Protein AF-I4Y8X0-F1 (afdb_monomer_lite)

Structure (mmCIF, N/CA/C/O backbone):
data_AF-I4Y8X0-F1
#
_entry.id   AF-I4Y8X0-F1
#
loop_
_atom_site.group_PDB
_atom_site.id
_atom_site.type_symbol
_atom_site.label_atom_id
_atom_site.label_alt_id
_atom_site.label_comp_id
_atom_site.label_asym_id
_atom_site.label_entity_id
_atom_site.label_seq_id
_atom_site.pdbx_PDB_ins_code
_atom_site.Cartn_x
_atom_site.Cartn_y
_atom_site.Cartn_z
_atom_site.occupancy
_atom_site.B_iso_or_equiv
_atom_site.auth_seq_id
_atom_site.auth_comp_id
_atom_site.auth_asym_id
_atom_site.auth_atom_id
_atom_site.pdbx_PDB_model_num
ATOM 1 N N . MET A 1 1 ? 4.754 -2.407 -12.490 1.00 47.91 1 MET A N 1
ATOM 2 C CA . MET A 1 1 ? 3.869 -2.967 -11.456 1.00 47.91 1 MET A CA 1
ATOM 3 C C . MET A 1 1 ? 4.257 -2.525 -10.053 1.00 47.91 1 MET A C 1
ATOM 5 O O . MET A 1 1 ? 3.375 -2.207 -9.277 1.00 47.91 1 MET A O 1
ATOM 9 N N . THR A 1 2 ? 5.545 -2.439 -9.713 1.00 53.31 2 THR A N 1
ATOM 10 C CA . THR A 1 2 ? 5.977 -2.219 -8.319 1.00 53.31 2 THR A CA 1
ATOM 11 C C . THR A 1 2 ? 5.788 -0.785 -7.798 1.00 53.31 2 THR A C 1
ATOM 13 O O . THR A 1 2 ? 5.354 -0.601 -6.670 1.00 53.31 2 THR A O 1
ATOM 16 N N . TYR A 1 3 ? 6.014 0.244 -8.622 1.00 54.22 3 TYR A N 1
ATOM 17 C CA . TYR A 1 3 ? 5.961 1.646 -8.162 1.00 54.22 3 TYR A CA 1
ATOM 18 C C . TYR A 1 3 ? 4.560 2.176 -7.876 1.00 54.22 3 TYR A C 1
ATOM 20 O O . TYR A 1 3 ? 4.366 2.968 -6.959 1.00 54.22 3 TYR A O 1
ATOM 28 N N . THR A 1 4 ? 3.583 1.808 -8.703 1.00 60.03 4 THR A N 1
ATOM 29 C CA . THR A 1 4 ? 2.195 2.234 -8.511 1.00 60.03 4 THR A CA 1
ATOM 30 C C . THR A 1 4 ? 1.630 1.606 -7.248 1.00 60.03 4 THR A C 1
ATOM 32 O O . THR A 1 4 ? 1.003 2.315 -6.469 1.00 60.03 4 THR A O 1
ATOM 35 N N . ASN A 1 5 ? 1.940 0.332 -7.002 1.00 63.97 5 ASN A N 1
ATOM 36 C CA . ASN A 1 5 ? 1.553 -0.367 -5.781 1.00 63.97 5 ASN A CA 1
ATOM 37 C C . ASN A 1 5 ? 2.199 0.257 -4.540 1.00 63.97 5 ASN A C 1
ATOM 39 O O . ASN A 1 5 ? 1.478 0.613 -3.626 1.00 63.97 5 ASN A O 1
ATOM 43 N N . GLU A 1 6 ? 3.505 0.535 -4.539 1.00 65.62 6 GLU A N 1
ATOM 44 C CA . GLU A 1 6 ? 4.179 1.137 -3.375 1.00 65.62 6 GLU A CA 1
ATOM 45 C C . GLU A 1 6 ? 3.634 2.538 -3.023 1.00 65.62 6 GLU A C 1
ATOM 47 O O . GLU A 1 6 ? 3.482 2.904 -1.854 1.00 65.62 6 GLU A O 1
ATOM 52 N N . ILE A 1 7 ? 3.291 3.332 -4.043 1.00 67.50 7 ILE A N 1
ATOM 53 C CA . ILE A 1 7 ? 2.644 4.633 -3.849 1.00 67.50 7 ILE A CA 1
ATOM 54 C C . ILE A 1 7 ? 1.243 4.440 -3.262 1.00 67.50 7 ILE A C 1
ATOM 56 O O . ILE A 1 7 ? 0.908 5.107 -2.283 1.00 67.50 7 ILE A O 1
ATOM 60 N N . ILE A 1 8 ? 0.443 3.542 -3.838 1.00 69.44 8 ILE A N 1
ATOM 61 C CA . ILE A 1 8 ? -0.916 3.239 -3.377 1.00 69.44 8 ILE A CA 1
ATOM 62 C C . ILE A 1 8 ? -0.890 2.710 -1.938 1.00 69.44 8 ILE A C 1
ATOM 64 O O . ILE A 1 8 ? -1.591 3.264 -1.102 1.00 69.44 8 ILE A O 1
ATOM 68 N N . ASP A 1 9 ? 0.005 1.781 -1.606 1.00 68.69 9 ASP A N 1
ATOM 69 C CA . ASP A 1 9 ? 0.177 1.217 -0.262 1.00 68.69 9 ASP A CA 1
ATOM 70 C C . ASP A 1 9 ? 0.517 2.303 0.769 1.00 68.69 9 ASP A C 1
ATOM 72 O O . ASP A 1 9 ? 0.026 2.307 1.903 1.00 68.69 9 ASP A O 1
ATOM 76 N N . ARG A 1 10 ? 1.336 3.290 0.386 1.00 71.69 10 ARG A N 1
ATOM 77 C CA . ARG A 1 10 ? 1.627 4.447 1.242 1.00 71.69 10 ARG A CA 1
ATOM 78 C C . ARG A 1 10 ? 0.391 5.325 1.454 1.00 71.69 10 ARG A C 1
ATOM 80 O O . ARG A 1 10 ? 0.178 5.794 2.572 1.00 71.69 10 ARG A O 1
ATOM 87 N N . TYR A 1 11 ? -0.415 5.554 0.418 1.00 68.69 11 TYR A N 1
ATOM 88 C CA . TYR A 1 11 ? -1.680 6.285 0.546 1.00 68.69 11 TYR A CA 1
ATOM 89 C C . TYR A 1 11 ? -2.725 5.502 1.348 1.00 68.69 11 TYR A C 1
ATOM 91 O O . TYR A 1 11 ? -3.441 6.115 2.133 1.00 68.69 11 TYR A O 1
ATOM 99 N N . ASP A 1 12 ? -2.767 4.180 1.225 1.00 70.50 12 ASP A N 1
ATOM 100 C CA . ASP A 1 12 ? -3.686 3.299 1.945 1.00 70.50 12 ASP A CA 1
ATOM 101 C C . ASP A 1 12 ? -3.378 3.281 3.447 1.00 70.50 12 ASP A C 1
ATOM 103 O O . ASP A 1 12 ? -4.278 3.452 4.276 1.00 70.50 12 ASP A O 1
ATOM 107 N N . ASN A 1 13 ? -2.095 3.197 3.811 1.00 73.81 13 ASN A N 1
ATOM 108 C CA . ASN A 1 13 ? -1.658 3.313 5.201 1.00 73.81 13 ASN A CA 1
ATOM 109 C C . ASN A 1 13 ? -2.013 4.685 5.794 1.00 73.81 13 ASN A C 1
ATOM 111 O O . ASN A 1 13 ? -2.533 4.758 6.908 1.00 73.81 13 ASN A O 1
ATOM 115 N N . ILE A 1 14 ? -1.798 5.772 5.044 1.00 78.56 14 ILE A N 1
ATOM 116 C CA . ILE A 1 14 ? -2.143 7.132 5.489 1.00 78.56 14 ILE A CA 1
ATOM 117 C C . ILE A 1 14 ? -3.661 7.325 5.582 1.00 78.56 14 ILE A C 1
ATOM 119 O O . ILE A 1 14 ? -4.115 8.008 6.495 1.00 78.56 14 ILE A O 1
ATOM 123 N N . ALA A 1 15 ? -4.444 6.733 4.678 1.00 73.69 15 ALA A N 1
ATOM 124 C CA . ALA A 1 15 ? -5.901 6.852 4.642 1.00 73.69 15 ALA A CA 1
ATOM 125 C C . ALA A 1 15 ? -6.592 6.066 5.762 1.00 73.69 15 ALA A C 1
ATOM 127 O O . ALA A 1 15 ? -7.641 6.497 6.239 1.00 73.69 15 ALA A O 1
ATOM 128 N N . SER A 1 16 ? -5.986 4.968 6.226 1.00 74.31 16 SER A N 1
ATOM 129 C CA . SER A 1 16 ? -6.513 4.173 7.339 1.00 74.31 16 SER A CA 1
ATOM 130 C C . SER A 1 16 ? -6.584 4.950 8.657 1.00 74.31 16 SER A C 1
ATOM 132 O O . SER A 1 16 ? -7.508 4.741 9.439 1.00 74.31 16 SER A O 1
ATOM 134 N N . ILE A 1 17 ? -5.665 5.890 8.898 1.00 78.88 17 ILE A N 1
ATOM 135 C CA . ILE A 1 17 ? -5.621 6.692 10.129 1.00 78.88 17 ILE A CA 1
ATOM 136 C C . ILE A 1 17 ? -6.875 7.578 10.270 1.00 78.88 17 ILE A C 1
ATOM 138 O O . ILE A 1 17 ? -7.596 7.420 11.259 1.00 78.88 17 ILE A O 1
ATOM 142 N N . PRO A 1 18 ? -7.204 8.480 9.321 1.00 81.12 18 PRO A N 1
ATOM 143 C CA . PRO A 1 18 ? -8.394 9.310 9.421 1.00 81.12 18 PRO A CA 1
ATOM 144 C C . PRO A 1 18 ? -9.684 8.490 9.365 1.00 81.12 18 PRO A C 1
ATOM 146 O O . PRO A 1 18 ? -10.581 8.787 10.142 1.00 81.12 18 PRO A O 1
ATOM 149 N N . THR A 1 19 ? -9.802 7.437 8.543 1.00 79.69 19 THR A N 1
ATOM 150 C CA . THR A 1 19 ? -11.041 6.632 8.512 1.00 79.69 19 THR A CA 1
ATOM 151 C C . THR A 1 19 ? -11.274 5.856 9.806 1.00 79.69 19 THR A C 1
ATOM 153 O O . THR A 1 19 ? -12.415 5.767 10.256 1.00 79.69 19 THR A O 1
ATOM 156 N N . THR A 1 20 ? -10.216 5.356 10.452 1.00 81.94 20 THR A N 1
ATOM 157 C CA . THR A 1 20 ? -10.307 4.724 11.780 1.00 81.94 20 THR A CA 1
ATOM 158 C C . THR A 1 20 ? -10.746 5.734 12.833 1.00 81.94 20 THR A C 1
ATOM 160 O O . THR A 1 20 ? -11.668 5.458 13.599 1.00 81.94 20 THR A O 1
ATOM 163 N N . LEU A 1 21 ? -10.129 6.922 12.854 1.00 84.62 21 LEU A N 1
ATOM 164 C CA . LEU A 1 21 ? -10.488 7.983 13.798 1.00 84.62 21 LEU A CA 1
ATOM 165 C C . LEU A 1 21 ? -11.930 8.446 13.578 1.00 84.62 21 LEU A C 1
ATOM 167 O O . LEU A 1 21 ? -12.694 8.534 14.533 1.00 84.62 21 LEU A O 1
ATOM 171 N N . THR A 1 22 ? -12.337 8.683 12.333 1.00 85.25 22 THR A N 1
ATOM 172 C CA . THR A 1 22 ? -13.712 9.070 12.002 1.00 85.25 22 THR A CA 1
ATOM 173 C C . THR A 1 22 ? -14.712 7.974 12.369 1.00 85.25 22 THR A C 1
ATOM 175 O O . THR A 1 22 ? -15.754 8.290 12.935 1.00 85.25 22 THR A O 1
ATOM 178 N N . GLY A 1 23 ? -14.403 6.698 12.11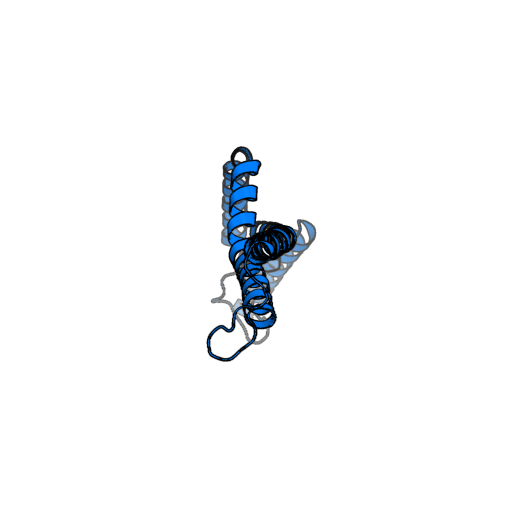6 1.00 81.94 23 GLY A N 1
ATOM 179 C CA . GLY A 1 23 ? -15.255 5.573 12.513 1.00 81.94 23 GLY A CA 1
ATOM 180 C C . GLY A 1 23 ? -15.395 5.446 14.032 1.00 81.94 23 GLY A C 1
ATOM 181 O O . GLY A 1 23 ? -16.503 5.282 14.540 1.00 81.94 23 GLY A O 1
ATOM 182 N N . PHE A 1 24 ? -14.290 5.594 14.764 1.00 84.88 24 PHE A N 1
ATOM 183 C CA . PHE A 1 24 ? -14.270 5.529 16.224 1.00 84.88 24 PHE A CA 1
ATOM 184 C C . PHE A 1 24 ? -15.000 6.711 16.871 1.00 84.88 24 PHE A C 1
ATOM 186 O O . PHE A 1 24 ? -15.906 6.506 17.676 1.00 84.88 24 PHE A O 1
ATOM 193 N N . PHE A 1 25 ? -14.655 7.949 16.499 1.00 87.69 25 PHE A N 1
ATOM 194 C CA . PHE A 1 25 ? -15.299 9.148 17.042 1.00 87.69 25 PHE A CA 1
ATOM 195 C C . PHE A 1 25 ? -16.758 9.268 16.597 1.00 87.69 25 PHE A C 1
ATOM 197 O O . PHE A 1 25 ? -17.600 9.673 17.394 1.00 87.69 25 PHE A O 1
ATOM 204 N N . GLY A 1 26 ? -17.077 8.867 15.364 1.00 87.75 26 GLY A N 1
ATOM 205 C CA . GLY A 1 26 ? -18.451 8.783 14.875 1.00 87.75 26 GLY A CA 1
ATOM 206 C C . GLY A 1 26 ? -19.283 7.809 15.707 1.00 87.75 26 GLY A C 1
ATOM 207 O O . GLY A 1 26 ? -20.329 8.197 16.226 1.00 87.75 26 GLY A O 1
ATOM 208 N N . GLY A 1 27 ? -18.778 6.590 15.926 1.00 84.19 27 GLY A N 1
ATOM 209 C CA . GLY A 1 27 ? -19.412 5.599 16.800 1.00 84.19 27 GLY A CA 1
ATOM 210 C C . GLY A 1 27 ? -19.584 6.111 18.231 1.00 84.19 27 GLY A C 1
ATOM 211 O O . GLY A 1 27 ? -20.702 6.145 18.737 1.00 84.19 27 GLY A O 1
ATOM 212 N N . ALA A 1 28 ? -18.510 6.600 18.853 1.00 87.00 28 ALA A N 1
ATOM 213 C CA . ALA A 1 28 ? -18.543 7.120 20.219 1.00 87.00 28 ALA A CA 1
ATOM 214 C C . ALA A 1 28 ? -19.531 8.288 20.380 1.00 87.00 28 ALA A C 1
ATOM 216 O O . ALA A 1 28 ? -20.288 8.326 21.348 1.00 87.00 28 ALA A O 1
ATOM 217 N N . SER A 1 29 ? -19.573 9.213 19.414 1.00 90.12 29 SER A N 1
ATOM 218 C CA . SER A 1 29 ? -20.521 10.330 19.430 1.00 90.12 29 SER A CA 1
ATOM 219 C C . SER A 1 29 ? -21.971 9.849 19.359 1.00 90.12 29 SER A C 1
ATOM 221 O O . SER A 1 29 ? -22.799 10.314 20.136 1.00 90.12 29 SER A O 1
ATOM 223 N N . TYR A 1 30 ? -22.268 8.862 18.510 1.00 87.94 30 TYR A N 1
ATOM 224 C CA . TYR A 1 30 ? -23.606 8.291 18.392 1.00 87.94 30 TYR A CA 1
ATOM 225 C C . TYR A 1 30 ? -24.024 7.581 19.683 1.00 87.94 30 TYR A C 1
ATOM 227 O O . TYR A 1 30 ? -25.074 7.889 20.249 1.00 87.94 30 TYR A 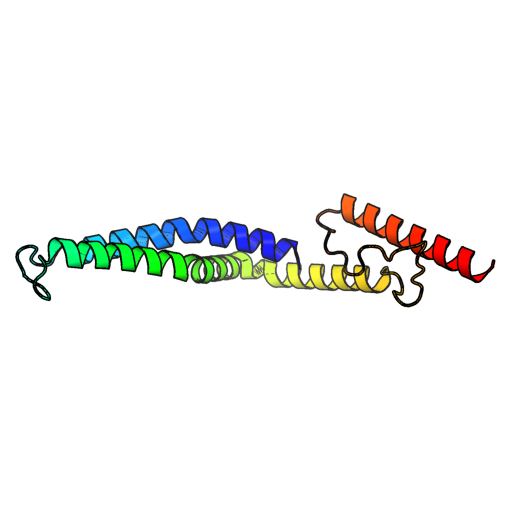O 1
ATOM 235 N N . PHE A 1 31 ? -23.178 6.692 20.207 1.00 87.12 31 PHE A N 1
ATOM 236 C CA . PHE A 1 31 ? -23.504 5.926 21.407 1.00 87.12 31 PHE A CA 1
ATOM 237 C C . PHE A 1 31 ? -23.536 6.777 22.686 1.00 87.12 31 PHE A C 1
ATOM 239 O O . PHE A 1 31 ? -24.241 6.418 23.622 1.00 87.12 31 PHE A O 1
ATOM 246 N N . SER A 1 32 ? -22.863 7.935 22.718 1.00 84.88 32 SER A N 1
ATOM 247 C CA . SER A 1 32 ? -22.954 8.884 23.841 1.00 84.88 32 SER A CA 1
ATOM 248 C C . SER A 1 32 ? -24.336 9.521 24.016 1.00 84.88 32 SER A C 1
ATOM 250 O O . SER A 1 32 ? -24.638 10.039 25.087 1.00 84.88 32 SER A O 1
ATOM 252 N N . THR A 1 33 ? -25.181 9.480 22.981 1.00 87.44 33 THR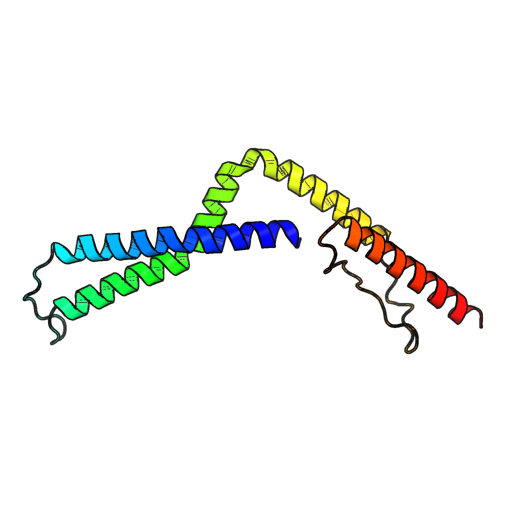 A N 1
ATOM 253 C CA . THR A 1 33 ? -26.558 9.996 23.051 1.00 87.44 33 THR A CA 1
ATOM 254 C C . THR A 1 33 ? -27.547 8.995 23.653 1.00 87.44 33 THR A C 1
ATOM 256 O O . THR A 1 33 ? -28.690 9.358 23.926 1.00 87.44 33 THR A O 1
ATOM 259 N N . LEU A 1 34 ? -27.124 7.743 23.856 1.00 86.62 34 LEU A N 1
ATOM 260 C CA . LEU A 1 34 ? -27.950 6.672 24.407 1.00 86.62 34 LEU A CA 1
ATOM 261 C C . LEU A 1 34 ? -27.838 6.612 25.933 1.00 86.62 34 LEU A C 1
ATOM 263 O O . LEU A 1 34 ? -26.854 7.064 26.513 1.00 86.62 34 LEU A O 1
ATOM 267 N N . ASP A 1 35 ? -28.843 6.019 26.581 1.00 84.88 35 ASP A N 1
ATOM 268 C CA . ASP A 1 35 ? -28.879 5.884 28.039 1.00 84.88 35 ASP A CA 1
ATOM 269 C C . ASP A 1 35 ? -27.766 4.937 28.542 1.00 84.88 35 ASP A C 1
ATOM 271 O O . ASP A 1 35 ? -27.773 3.745 28.201 1.00 84.88 35 ASP A O 1
ATOM 275 N N . PRO A 1 36 ? -26.802 5.427 29.348 1.00 78.12 36 PRO A N 1
ATOM 276 C CA . PRO A 1 36 ? -25.707 4.613 29.867 1.00 78.12 36 PRO A CA 1
ATOM 277 C C . PRO A 1 36 ? -26.142 3.651 30.982 1.00 78.12 36 PRO A C 1
ATOM 279 O O . PRO A 1 36 ? -25.423 2.692 31.258 1.00 78.12 36 PRO A O 1
ATOM 282 N N . GLY A 1 37 ? -27.293 3.885 31.623 1.00 82.94 37 GLY A N 1
ATOM 283 C CA . GLY A 1 37 ? -27.790 3.061 32.730 1.00 82.94 37 GLY A CA 1
ATOM 284 C C . GLY A 1 37 ? -28.506 1.782 32.291 1.00 82.94 37 GLY A C 1
ATOM 285 O O . GLY A 1 37 ? -28.851 0.946 33.128 1.00 82.94 37 GLY A O 1
ATOM 286 N N . GLN A 1 38 ? -28.746 1.613 30.990 1.00 87.12 38 GLN A N 1
ATOM 287 C CA . GLN A 1 38 ? -29.453 0.451 30.471 1.00 87.12 38 GLN A CA 1
ATOM 288 C C . GLN A 1 38 ? -28.617 -0.827 30.652 1.00 87.12 38 GLN A C 1
ATOM 290 O O . GLN A 1 38 ? -27.404 -0.835 30.469 1.00 87.12 38 GLN A O 1
ATOM 295 N N . ILE A 1 39 ? -29.269 -1.942 30.979 1.00 88.44 39 ILE A N 1
ATOM 296 C CA . ILE A 1 39 ? -28.627 -3.260 30.968 1.00 88.44 39 ILE A CA 1
ATOM 297 C C . ILE A 1 39 ? -28.938 -3.924 29.628 1.00 88.44 39 ILE A C 1
ATOM 299 O O . ILE A 1 39 ? -30.101 -4.092 29.257 1.00 88.44 39 ILE A O 1
ATOM 303 N N . ILE A 1 40 ? -27.896 -4.309 28.898 1.00 84.19 40 ILE A N 1
ATOM 304 C CA . ILE A 1 40 ? -27.982 -4.962 27.592 1.00 84.19 40 ILE A CA 1
ATOM 305 C C . ILE A 1 40 ? -27.315 -6.335 27.721 1.00 84.19 40 ILE A C 1
ATOM 307 O O . ILE A 1 40 ? -26.146 -6.434 28.076 1.00 84.19 40 ILE A O 1
ATOM 311 N N . PHE A 1 41 ? -28.071 -7.411 27.477 1.00 84.69 41 PHE A N 1
ATOM 312 C CA . PHE A 1 41 ? -27.611 -8.803 27.641 1.00 84.69 41 PHE A CA 1
ATOM 313 C C . PHE A 1 41 ? -27.029 -9.137 29.033 1.00 84.69 41 PHE A C 1
ATOM 315 O O . PHE A 1 41 ? -26.162 -9.996 29.158 1.00 84.69 41 PHE A O 1
ATOM 322 N N . GLY A 1 42 ? -27.506 -8.470 30.091 1.00 86.12 42 GLY A N 1
ATOM 323 C CA . GLY A 1 42 ? -26.995 -8.662 31.456 1.00 86.12 42 GLY A CA 1
ATOM 324 C C . GLY A 1 42 ? -25.684 -7.924 31.755 1.00 86.12 42 GLY A C 1
ATOM 325 O O . GLY A 1 42 ? -25.122 -8.108 32.830 1.00 86.12 42 GLY A O 1
ATOM 326 N N . ILE A 1 43 ? -25.211 -7.086 30.829 1.00 87.56 43 ILE A N 1
ATOM 327 C CA . ILE A 1 43 ? -24.014 -6.248 30.951 1.00 87.56 43 ILE A CA 1
ATOM 328 C C . ILE A 1 43 ? -24.452 -4.776 30.958 1.00 87.56 43 ILE A C 1
ATOM 330 O O . ILE A 1 43 ? -25.425 -4.411 30.297 1.00 87.56 43 ILE A O 1
ATOM 334 N N . GLU A 1 44 ? -23.751 -3.914 31.698 1.00 87.94 44 GLU A N 1
ATOM 335 C CA . GLU A 1 44 ? -24.002 -2.467 31.659 1.00 87.94 44 GLU A CA 1
ATOM 336 C C . GLU A 1 44 ? -23.777 -1.906 30.244 1.00 87.94 44 GLU A C 1
ATOM 338 O O . GLU A 1 44 ? -22.782 -2.223 29.579 1.00 87.94 44 GLU A O 1
ATOM 343 N N . ALA A 1 45 ? -24.684 -1.041 29.783 1.00 87.25 45 ALA A N 1
ATOM 344 C CA . ALA A 1 45 ? -24.655 -0.479 28.436 1.00 87.25 45 ALA A CA 1
ATOM 345 C C . ALA A 1 45 ? -23.368 0.297 28.136 1.00 87.25 45 ALA A C 1
ATOM 347 O O . ALA A 1 45 ? -22.904 0.272 26.998 1.00 87.25 45 ALA A O 1
ATOM 348 N N . VAL A 1 46 ? -22.730 0.900 29.146 1.00 87.06 46 VAL A N 1
ATOM 349 C CA . VAL A 1 46 ? -21.420 1.561 29.007 1.00 87.06 46 VAL A CA 1
ATOM 350 C C . VAL A 1 46 ? -20.380 0.633 28.372 1.00 87.06 46 VAL A C 1
ATOM 352 O O . VAL A 1 46 ? -19.666 1.046 27.455 1.00 87.06 46 VAL A O 1
ATOM 355 N N . TRP A 1 47 ? -20.314 -0.633 28.794 1.00 89.00 47 TRP A N 1
ATOM 356 C CA . TRP A 1 47 ? -19.370 -1.598 28.226 1.00 89.00 47 TRP A CA 1
ATOM 357 C C . TRP A 1 47 ? -19.750 -1.984 26.800 1.00 89.00 47 TRP A C 1
ATOM 359 O O . TRP A 1 47 ? -18.898 -1.976 25.912 1.00 89.00 47 TRP A O 1
ATOM 369 N N . VAL A 1 48 ? -21.034 -2.257 26.558 1.00 89.81 48 VAL A N 1
ATOM 370 C CA . VAL A 1 48 ? -21.543 -2.642 25.233 1.00 89.81 48 VAL A CA 1
ATOM 371 C C . VAL A 1 48 ? -21.290 -1.540 24.201 1.00 89.81 48 VAL A C 1
ATOM 373 O O . VAL A 1 48 ? -20.768 -1.810 23.120 1.00 89.81 48 VAL A O 1
ATOM 376 N N . TYR A 1 49 ? -21.578 -0.288 24.547 1.00 88.44 49 TYR A N 1
ATOM 377 C CA . TYR A 1 49 ? -21.351 0.874 23.689 1.00 88.44 49 TYR A CA 1
ATOM 378 C C . TYR A 1 49 ? -19.870 1.183 23.477 1.00 88.44 49 TYR A C 1
ATOM 380 O O . TYR A 1 49 ? -19.473 1.583 22.379 1.00 88.44 49 TYR A O 1
ATOM 388 N N . SER A 1 50 ? -19.030 0.948 24.485 1.00 87.19 50 SER A N 1
ATOM 389 C CA . SER A 1 50 ? -17.577 1.085 24.343 1.00 87.19 50 SER A CA 1
ATOM 390 C C . SER A 1 50 ? -17.027 0.072 23.335 1.00 87.19 50 SER A C 1
ATOM 392 O O . SER A 1 50 ? -16.312 0.452 22.406 1.00 87.19 50 SER A O 1
ATOM 394 N N . PHE A 1 51 ? -17.426 -1.200 23.438 1.00 90.25 51 PHE A N 1
ATOM 395 C CA . PHE A 1 51 ? -17.050 -2.227 22.461 1.00 90.25 51 PHE A CA 1
ATOM 396 C C . PHE A 1 51 ? -17.617 -1.948 21.068 1.00 90.25 51 PHE A C 1
ATOM 398 O O . PHE A 1 51 ? -16.918 -2.144 20.071 1.00 90.25 51 PHE A O 1
ATOM 405 N N . ALA A 1 52 ? -18.849 -1.445 20.979 1.00 88.88 52 ALA A N 1
ATOM 406 C CA . ALA A 1 52 ? -19.447 -1.044 19.711 1.00 88.88 52 ALA A CA 1
ATOM 407 C C . ALA A 1 52 ? -18.661 0.105 19.053 1.00 88.88 52 ALA A C 1
ATOM 409 O O . ALA A 1 52 ? -18.360 0.038 17.864 1.00 88.88 52 ALA A O 1
ATOM 410 N N . SER A 1 53 ? -18.234 1.107 19.827 1.00 88.19 53 SER A N 1
ATOM 411 C CA . SER A 1 53 ? -17.418 2.231 19.337 1.00 88.19 53 SER A CA 1
ATOM 412 C C . SER A 1 53 ? -16.053 1.772 18.819 1.00 88.19 53 SER A C 1
ATOM 414 O O . SER A 1 53 ? -15.623 2.178 17.738 1.00 88.19 53 SER A O 1
ATOM 416 N N . VAL A 1 54 ? -15.387 0.870 19.550 1.00 89.69 54 VAL A N 1
ATOM 417 C CA . VAL A 1 54 ? -14.128 0.246 19.105 1.00 89.69 54 VAL A CA 1
ATOM 418 C C . VAL A 1 54 ? -14.345 -0.566 17.825 1.00 89.69 54 VAL A C 1
ATOM 420 O O . VAL A 1 54 ? -13.531 -0.489 16.907 1.00 89.69 54 VAL A O 1
ATOM 423 N N . SER A 1 55 ? -15.470 -1.277 17.718 1.00 89.94 55 SER A N 1
ATOM 424 C CA . SER A 1 55 ? -15.835 -2.038 16.516 1.00 89.94 55 SER A CA 1
ATOM 425 C C . SER A 1 55 ? -16.059 -1.125 15.306 1.00 89.94 55 SER A C 1
ATOM 427 O O . SER A 1 55 ? -15.590 -1.436 14.214 1.00 89.94 55 SER A O 1
ATOM 429 N N . CYS A 1 56 ? -16.691 0.040 15.486 1.00 87.69 56 CYS A N 1
ATOM 430 C CA . CYS A 1 56 ? -16.801 1.059 14.437 1.00 87.69 56 CYS A CA 1
ATOM 431 C C . CYS A 1 56 ? -15.426 1.582 13.991 1.00 87.69 56 CYS A C 1
ATOM 433 O O . CYS A 1 56 ? -15.201 1.762 12.794 1.00 87.69 56 CYS A O 1
ATOM 435 N N . GLY A 1 57 ? -14.486 1.767 14.923 1.00 86.06 57 GLY A N 1
ATOM 436 C CA . GLY A 1 57 ? -13.090 2.081 14.604 1.00 86.06 57 GLY A CA 1
ATOM 437 C C . GLY A 1 57 ? -12.414 0.979 13.782 1.00 86.06 57 GLY A C 1
ATOM 438 O O . GLY A 1 57 ? -11.823 1.265 12.744 1.00 86.06 57 GLY A O 1
ATOM 439 N N . ALA A 1 58 ? -12.567 -0.287 14.180 1.00 86.25 58 ALA A N 1
ATOM 440 C CA . ALA A 1 58 ? -12.019 -1.435 13.453 1.00 86.25 58 ALA A CA 1
ATOM 441 C C . ALA A 1 58 ? -12.595 -1.568 12.029 1.00 86.25 58 ALA A C 1
ATOM 443 O O . ALA A 1 58 ? -11.865 -1.870 11.085 1.00 86.25 58 ALA A O 1
ATOM 444 N N . LEU A 1 59 ? -13.887 -1.281 11.844 1.00 86.50 59 LEU A N 1
ATOM 445 C CA . LEU A 1 59 ? -14.509 -1.218 10.518 1.00 86.50 59 LEU A CA 1
ATOM 446 C C . LEU A 1 59 ? -13.990 -0.028 9.695 1.00 86.50 59 LEU A C 1
ATOM 448 O O . LEU A 1 59 ? -13.755 -0.162 8.493 1.00 86.50 59 LEU A O 1
ATOM 452 N N . GLY A 1 60 ? -13.758 1.124 10.328 1.00 83.06 60 GLY A N 1
ATOM 453 C CA . GLY A 1 60 ? -13.113 2.285 9.704 1.00 83.06 60 GLY A CA 1
ATOM 454 C C . GLY A 1 60 ? -11.676 2.000 9.254 1.00 83.06 60 GLY A C 1
ATOM 455 O O . GLY A 1 60 ? -11.244 2.469 8.200 1.00 83.06 60 GLY A O 1
ATOM 456 N N . TRP A 1 61 ? -10.954 1.175 10.011 1.00 84.56 61 TRP A N 1
ATOM 457 C CA . TRP A 1 61 ? -9.624 0.696 9.647 1.00 84.56 61 TRP A CA 1
ATOM 458 C C . TRP A 1 61 ? -9.670 -0.239 8.435 1.00 84.56 61 TRP A C 1
ATOM 460 O O . TRP A 1 61 ? -8.945 -0.019 7.467 1.00 84.56 61 TRP A O 1
ATOM 470 N N . LEU A 1 62 ? -10.586 -1.216 8.434 1.00 85.38 62 LEU A N 1
ATOM 471 C CA . LEU A 1 62 ? -10.760 -2.159 7.322 1.00 85.38 62 LEU A CA 1
ATOM 472 C C . LEU A 1 62 ? -11.181 -1.460 6.018 1.00 85.38 62 LEU A C 1
ATOM 474 O O . LEU A 1 62 ? -10.731 -1.819 4.933 1.00 85.38 62 LEU A O 1
ATOM 478 N N . THR A 1 63 ? -12.043 -0.448 6.118 1.00 83.06 63 THR A N 1
ATOM 479 C CA . THR A 1 63 ? -12.514 0.327 4.957 1.00 83.06 63 THR A CA 1
ATOM 480 C C . THR A 1 63 ? -11.515 1.392 4.496 1.00 83.06 63 THR A C 1
ATOM 482 O O . THR A 1 63 ? -11.613 1.871 3.362 1.00 83.06 63 THR A O 1
ATOM 485 N N . GLY A 1 64 ? -10.515 1.718 5.318 1.00 77.94 64 GLY A N 1
ATOM 486 C CA . GLY A 1 64 ? -9.510 2.749 5.058 1.00 77.94 64 GLY A CA 1
ATOM 487 C C . GLY A 1 64 ? -8.762 2.600 3.731 1.00 77.94 64 GLY A C 1
ATOM 488 O O . GLY A 1 64 ? -8.821 3.529 2.927 1.00 77.94 64 GLY A O 1
ATOM 489 N N . PRO A 1 65 ? -8.127 1.449 3.440 1.00 78.38 65 PRO A N 1
ATOM 490 C CA . PRO A 1 65 ? -7.422 1.228 2.173 1.00 78.38 65 PRO A CA 1
ATOM 491 C C . PRO A 1 65 ? -8.336 1.359 0.947 1.00 78.38 65 PRO A C 1
ATOM 493 O O . PRO A 1 65 ? -8.006 2.023 -0.032 1.00 78.38 65 PRO A O 1
ATOM 496 N N . THR A 1 66 ? -9.552 0.806 1.018 1.00 79.56 66 THR A N 1
ATOM 497 C CA . THR A 1 66 ? -10.500 0.874 -0.109 1.00 79.56 66 THR A CA 1
ATOM 498 C C . THR A 1 66 ? -10.939 2.307 -0.419 1.00 79.56 66 THR A C 1
ATOM 500 O O . THR A 1 66 ? -10.994 2.703 -1.586 1.00 79.56 66 THR A O 1
ATOM 503 N N . LEU A 1 67 ? -11.193 3.112 0.618 1.00 78.19 67 LEU A N 1
ATOM 504 C CA . LEU A 1 67 ? -11.537 4.527 0.488 1.00 78.19 67 LEU A CA 1
ATOM 505 C C . LEU A 1 67 ? -10.325 5.367 0.064 1.00 78.19 67 LEU A C 1
ATOM 507 O O . LEU A 1 67 ? -10.459 6.229 -0.805 1.00 78.19 67 LEU A O 1
ATOM 511 N N . GLY A 1 68 ? -9.144 5.094 0.619 1.00 72.62 68 GLY A N 1
ATOM 512 C CA . GLY A 1 68 ? -7.888 5.769 0.293 1.00 72.62 68 GLY A CA 1
ATOM 513 C C . GLY A 1 68 ? -7.520 5.634 -1.179 1.00 72.62 68 GLY A C 1
ATOM 514 O O . GLY A 1 68 ? -7.368 6.641 -1.878 1.00 72.62 68 GLY A O 1
ATOM 515 N N . THR A 1 69 ? -7.488 4.399 -1.681 1.00 77.62 69 THR A N 1
ATOM 516 C CA . THR A 1 69 ? -7.263 4.111 -3.100 1.00 77.62 69 THR A CA 1
ATOM 517 C C . THR A 1 69 ? -8.311 4.786 -3.991 1.00 77.62 69 THR A C 1
ATOM 519 O O . THR A 1 69 ? -7.964 5.356 -5.030 1.00 77.62 69 THR A O 1
ATOM 522 N N . ALA A 1 70 ? -9.593 4.762 -3.610 1.00 80.81 70 ALA A N 1
ATOM 523 C CA . ALA A 1 70 ? -10.660 5.387 -4.395 1.00 80.81 70 ALA A CA 1
ATOM 524 C C . ALA A 1 70 ? -10.492 6.914 -4.492 1.00 80.81 70 ALA A C 1
ATOM 526 O O . ALA A 1 70 ? -10.560 7.477 -5.589 1.00 80.81 70 ALA A O 1
ATOM 527 N N . VAL A 1 71 ? -10.207 7.579 -3.369 1.00 81.44 71 VAL A N 1
ATOM 528 C CA . VAL A 1 71 ? -9.946 9.025 -3.319 1.00 81.44 71 VAL A CA 1
ATOM 529 C C . VAL A 1 71 ? -8.699 9.375 -4.128 1.00 81.44 71 VAL A C 1
ATOM 531 O O . VAL A 1 71 ? -8.735 10.302 -4.940 1.00 81.44 71 VAL A O 1
ATOM 534 N N . TRP A 1 72 ? -7.610 8.617 -3.980 1.00 79.56 72 TRP A N 1
ATOM 535 C CA . TRP A 1 72 ? -6.376 8.862 -4.723 1.00 79.56 72 TRP A CA 1
ATOM 536 C C . TRP A 1 72 ? -6.584 8.749 -6.237 1.00 79.56 72 TRP A C 1
ATOM 538 O O . TRP A 1 72 ? -6.187 9.657 -6.976 1.00 79.56 72 TRP A O 1
ATOM 548 N N . LYS A 1 73 ? -7.261 7.685 -6.694 1.00 81.88 73 LYS A N 1
ATOM 549 C CA . LYS A 1 73 ? -7.604 7.479 -8.110 1.00 81.88 73 LYS A CA 1
ATOM 550 C C . LYS A 1 73 ? -8.479 8.604 -8.643 1.00 81.88 73 LYS A C 1
ATOM 552 O O . LYS A 1 73 ? -8.246 9.082 -9.750 1.00 81.88 73 LYS A O 1
ATOM 557 N N . PHE A 1 74 ? -9.455 9.059 -7.860 1.00 85.19 74 PHE A N 1
ATOM 558 C CA . PHE A 1 74 ? -10.326 10.160 -8.257 1.00 85.19 74 PHE A CA 1
ATOM 559 C C . PHE A 1 74 ? -9.552 11.476 -8.427 1.00 85.19 74 PHE A C 1
ATOM 561 O O . PHE A 1 74 ? -9.714 12.155 -9.444 1.00 85.19 74 PHE A O 1
ATOM 568 N N . LEU A 1 75 ? -8.669 11.806 -7.479 1.00 84.94 75 LEU A N 1
ATOM 569 C CA . LEU A 1 75 ? -7.840 13.016 -7.522 1.00 84.94 75 LEU A CA 1
ATOM 570 C C . LEU A 1 75 ? -6.814 12.986 -8.665 1.00 84.94 75 LEU A C 1
ATOM 572 O O . LEU A 1 75 ? -6.563 14.011 -9.298 1.00 84.94 75 LEU A O 1
ATOM 576 N N . HIS A 1 76 ? -6.246 11.816 -8.966 1.00 84.75 76 HIS A N 1
ATOM 577 C CA . HIS A 1 76 ? -5.186 11.657 -9.968 1.00 84.75 76 HIS A CA 1
ATOM 578 C C . HIS A 1 76 ? -5.679 11.131 -11.320 1.00 84.75 76 HIS A C 1
ATOM 580 O O . HIS A 1 76 ? -4.857 10.842 -12.193 1.00 84.75 76 HIS A O 1
ATOM 586 N N . LYS A 1 77 ? -6.999 11.069 -11.542 1.00 86.00 77 LYS A N 1
ATOM 587 C CA . LYS A 1 77 ? -7.615 10.477 -12.743 1.00 86.00 77 LYS A CA 1
ATOM 588 C C . LYS A 1 77 ? -7.045 10.993 -14.065 1.00 86.00 77 LYS A C 1
ATOM 590 O O . LYS A 1 77 ? -6.918 10.236 -15.016 1.00 86.00 77 LYS A O 1
ATOM 595 N N . ALA A 1 78 ? -6.666 12.271 -14.110 1.00 86.75 78 ALA A N 1
ATOM 596 C CA . ALA A 1 78 ? -6.118 12.902 -15.308 1.00 86.75 78 ALA A CA 1
ATOM 597 C C . ALA A 1 78 ? -4.734 12.355 -15.699 1.00 86.75 78 ALA A C 1
ATOM 599 O O . ALA A 1 78 ? -4.392 12.354 -16.876 1.00 86.75 78 ALA A O 1
ATOM 600 N N . LYS A 1 79 ? -3.944 11.881 -14.726 1.00 85.94 79 LYS A N 1
ATOM 601 C CA . LYS A 1 79 ? -2.581 11.369 -14.940 1.00 85.94 79 LYS A CA 1
ATOM 602 C C . LYS A 1 79 ? -2.524 9.846 -15.074 1.00 85.94 79 LYS A C 1
ATOM 604 O O . LYS A 1 79 ? -1.548 9.332 -15.609 1.00 85.94 79 LYS A O 1
ATOM 609 N N . LEU A 1 80 ? -3.562 9.127 -14.632 1.00 84.94 80 LEU A N 1
ATOM 610 C CA . LEU A 1 80 ? -3.669 7.666 -14.766 1.00 84.94 80 LEU A CA 1
ATOM 611 C C . LEU A 1 80 ? -3.352 7.136 -16.177 1.00 84.94 80 LEU A C 1
ATOM 613 O O . LEU A 1 80 ? -2.493 6.258 -16.267 1.00 84.94 80 LEU A O 1
ATOM 617 N N . PRO A 1 81 ? -3.925 7.672 -17.277 1.00 89.06 81 PRO A N 1
ATOM 618 C CA . PRO A 1 81 ? -3.631 7.140 -18.609 1.00 89.06 81 PRO A CA 1
ATOM 619 C C . PRO A 1 81 ? -2.157 7.315 -19.002 1.00 89.06 81 PRO A C 1
ATOM 621 O O . PRO A 1 81 ? -1.582 6.461 -19.671 1.00 89.06 81 PRO A O 1
ATOM 624 N N . GLU A 1 82 ? -1.507 8.394 -18.558 1.00 88.56 82 GLU A N 1
ATOM 625 C CA . GLU A 1 82 ? -0.084 8.616 -18.820 1.00 88.56 82 GLU A CA 1
ATOM 626 C C . GLU A 1 82 ? 0.790 7.590 -18.080 1.00 88.56 82 GLU A C 1
ATOM 628 O O . GLU A 1 82 ? 1.764 7.083 -18.645 1.00 88.56 82 GLU A O 1
ATOM 633 N N . TYR A 1 83 ? 0.435 7.248 -16.837 1.00 85.44 83 TYR A N 1
ATOM 634 C CA . TYR A 1 83 ? 1.121 6.202 -16.076 1.00 85.44 83 TYR A CA 1
ATOM 635 C C . TYR A 1 83 ? 0.964 4.829 -16.731 1.00 85.44 83 TYR A C 1
ATOM 637 O O . TYR A 1 83 ? 1.964 4.135 -16.906 1.00 85.44 83 TYR A O 1
ATOM 645 N N . GLU A 1 84 ? -0.245 4.473 -17.167 1.00 87.88 84 GLU A N 1
ATOM 646 C CA . GLU A 1 84 ? -0.512 3.200 -17.849 1.00 87.88 84 GLU A CA 1
ATOM 647 C C . GLU A 1 84 ? 0.278 3.066 -19.157 1.00 87.88 84 GLU A C 1
ATOM 649 O O . GLU A 1 84 ? 0.835 2.004 -19.450 1.00 87.88 84 GLU A O 1
ATOM 654 N N . ILE A 1 85 ? 0.378 4.146 -19.942 1.00 92.25 85 ILE A N 1
ATOM 655 C CA . ILE A 1 85 ? 1.179 4.158 -21.173 1.00 92.25 85 ILE A CA 1
ATOM 656 C C . ILE A 1 85 ? 2.657 3.930 -20.844 1.00 92.25 85 ILE A C 1
ATOM 658 O O . ILE A 1 85 ? 3.297 3.069 -21.451 1.00 92.25 85 ILE A O 1
ATOM 662 N N . LYS A 1 86 ? 3.208 4.668 -19.874 1.00 88.62 86 LYS A N 1
ATOM 663 C CA . LYS A 1 86 ? 4.615 4.530 -19.468 1.00 88.62 86 LYS A CA 1
ATOM 664 C C . LYS A 1 86 ? 4.916 3.141 -18.919 1.00 88.62 86 LYS A C 1
ATOM 666 O O . LYS A 1 86 ? 5.953 2.571 -19.251 1.00 88.62 86 LYS A O 1
ATOM 671 N N . GLU A 1 87 ? 4.009 2.579 -18.129 1.00 88.12 87 GLU A N 1
ATOM 672 C CA . GLU A 1 87 ? 4.135 1.231 -17.585 1.00 88.12 87 GLU A CA 1
ATOM 673 C C . GLU A 1 87 ? 4.105 0.175 -18.690 1.00 88.12 87 GLU A C 1
ATOM 675 O O . GLU A 1 87 ? 4.957 -0.713 -18.713 1.00 88.12 87 GLU A O 1
ATOM 680 N N . ARG A 1 88 ? 3.198 0.309 -19.664 1.00 90.56 88 ARG A N 1
ATOM 681 C CA . ARG A 1 88 ? 3.160 -0.573 -20.834 1.00 90.56 88 ARG A CA 1
ATOM 682 C C . ARG A 1 88 ? 4.460 -0.499 -21.627 1.00 90.56 88 ARG A C 1
ATOM 684 O O . ARG A 1 88 ? 4.991 -1.539 -22.011 1.00 90.56 88 ARG A O 1
ATOM 691 N N . VAL A 1 89 ? 4.969 0.705 -21.884 1.00 92.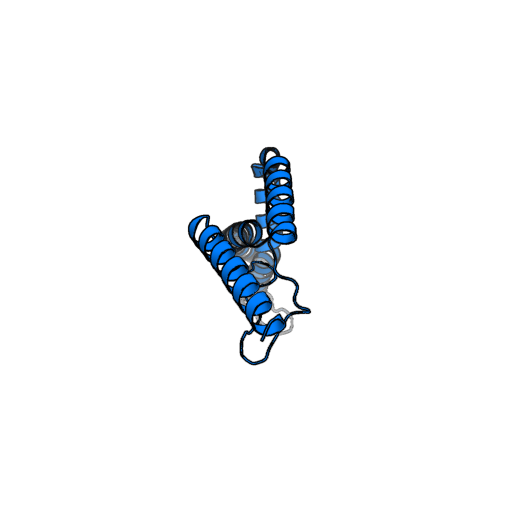31 89 VAL A N 1
ATOM 692 C CA . VAL A 1 89 ? 6.240 0.901 -22.598 1.00 92.31 89 VAL A CA 1
ATOM 693 C C . VAL A 1 89 ? 7.382 0.247 -21.823 1.00 92.31 89 VAL A C 1
ATOM 695 O O . VAL A 1 89 ? 8.139 -0.537 -22.393 1.00 92.31 89 VAL A O 1
ATOM 698 N N . PHE A 1 90 ? 7.474 0.493 -20.518 1.00 90.69 90 PHE A N 1
ATOM 699 C CA . PHE A 1 90 ? 8.479 -0.123 -19.656 1.00 90.69 90 PHE A CA 1
ATOM 700 C C . PHE A 1 90 ? 8.392 -1.656 -19.665 1.00 90.69 90 PHE A C 1
ATOM 702 O O . PHE A 1 90 ? 9.407 -2.327 -19.839 1.00 90.69 90 PHE A O 1
ATOM 709 N N . TYR A 1 91 ? 7.187 -2.219 -19.577 1.00 90.19 91 TYR A N 1
ATOM 710 C CA . TYR A 1 91 ? 6.968 -3.660 -19.666 1.00 90.19 91 TYR A CA 1
ATOM 711 C C . TYR A 1 91 ? 7.476 -4.242 -20.994 1.00 90.19 91 TYR A C 1
ATOM 713 O O . TYR A 1 91 ? 8.178 -5.253 -20.995 1.00 90.19 91 TYR A O 1
ATOM 721 N N . HIS A 1 92 ? 7.225 -3.565 -22.120 1.00 92.81 92 HIS A N 1
ATOM 722 C CA . HIS A 1 92 ? 7.779 -3.974 -23.415 1.00 92.81 92 HIS A CA 1
ATOM 723 C C . HIS A 1 92 ? 9.313 -3.933 -23.427 1.00 92.81 92 HIS A C 1
ATOM 725 O O . HIS A 1 92 ? 9.946 -4.820 -24.001 1.00 92.81 92 HIS A O 1
ATOM 731 N N . HIS A 1 93 ? 9.931 -2.943 -22.775 1.00 92.25 93 HIS A N 1
ATOM 732 C CA . HIS A 1 93 ? 11.386 -2.893 -22.627 1.00 92.25 93 HIS A CA 1
ATOM 733 C C . HIS A 1 93 ? 11.933 -4.070 -21.810 1.00 92.25 93 HIS A C 1
ATOM 735 O O . HIS A 1 93 ? 12.961 -4.628 -22.194 1.00 92.25 93 HIS A O 1
ATOM 741 N N . ILE A 1 94 ? 11.258 -4.479 -20.733 1.00 91.75 94 ILE A N 1
ATOM 742 C CA . ILE A 1 94 ? 11.645 -5.662 -19.951 1.00 91.75 94 ILE A CA 1
ATOM 743 C C . ILE A 1 94 ? 11.501 -6.930 -20.796 1.00 91.75 94 ILE A C 1
ATOM 745 O O . ILE A 1 94 ? 12.466 -7.678 -20.944 1.00 91.75 94 ILE A O 1
ATOM 749 N N . MET A 1 95 ? 10.348 -7.138 -21.442 1.00 90.75 95 MET A N 1
ATOM 750 C CA . MET A 1 95 ? 10.115 -8.314 -22.290 1.00 90.75 95 MET A CA 1
ATOM 751 C C . MET A 1 95 ? 11.123 -8.451 -23.431 1.00 90.75 95 MET A C 1
ATOM 753 O O . MET A 1 95 ? 11.468 -9.568 -23.805 1.00 90.75 95 MET A O 1
ATOM 757 N N . LYS A 1 96 ? 11.581 -7.328 -23.993 1.00 91.44 96 LYS A N 1
ATOM 758 C CA . LYS A 1 96 ? 12.563 -7.313 -25.081 1.00 91.44 96 LYS A CA 1
ATOM 759 C C . LYS A 1 96 ? 13.981 -7.646 -24.610 1.00 91.44 96 LYS A C 1
ATOM 761 O O . LYS A 1 96 ? 14.739 -8.229 -25.375 1.00 91.44 96 LYS A O 1
ATOM 766 N N . ASN A 1 97 ? 14.354 -7.226 -23.402 1.00 90.81 97 ASN A N 1
ATOM 767 C CA . ASN A 1 97 ? 15.730 -7.336 -22.903 1.00 90.81 97 ASN A CA 1
ATOM 768 C C . ASN A 1 97 ? 15.951 -8.513 -21.943 1.00 90.81 97 ASN A C 1
ATOM 770 O O . ASN A 1 97 ? 17.094 -8.764 -21.563 1.00 90.81 97 ASN A O 1
ATOM 774 N N . ARG A 1 98 ? 14.887 -9.220 -21.541 1.00 88.25 98 ARG A N 1
ATOM 775 C CA . ARG A 1 98 ? 14.995 -10.413 -20.698 1.00 88.25 98 ARG A CA 1
ATOM 776 C C . ARG A 1 98 ? 15.745 -11.534 -21.421 1.00 88.25 98 ARG A C 1
ATOM 778 O O . ARG A 1 98 ? 15.571 -11.758 -22.618 1.00 88.25 98 ARG A O 1
ATOM 785 N N . VAL A 1 99 ? 16.559 -12.242 -20.659 1.00 85.31 99 VAL A N 1
ATOM 786 C CA . VAL A 1 99 ? 17.266 -13.461 -21.051 1.00 85.31 99 VAL A CA 1
ATOM 787 C C . VAL A 1 99 ? 16.289 -14.622 -21.269 1.00 85.31 99 VAL A C 1
ATOM 789 O O . VAL A 1 99 ? 15.264 -14.701 -20.600 1.00 85.31 99 VAL A O 1
ATOM 792 N N . ASP A 1 100 ? 16.621 -15.551 -22.168 1.00 81.81 100 ASP A N 1
ATOM 793 C CA . ASP A 1 100 ? 15.891 -16.814 -22.332 1.00 81.81 100 ASP A CA 1
ATOM 794 C C . ASP A 1 100 ? 16.208 -17.793 -21.176 1.00 81.81 100 ASP A C 1
ATOM 796 O O . ASP A 1 100 ? 17.367 -18.203 -21.029 1.00 81.81 100 ASP A O 1
ATOM 800 N N . PRO A 1 101 ? 15.216 -18.189 -20.352 1.00 76.38 101 PRO A N 1
ATOM 801 C CA . PRO A 1 101 ? 15.434 -19.062 -19.202 1.00 76.38 101 PRO A CA 1
ATOM 802 C C . PRO A 1 101 ? 15.812 -20.489 -19.616 1.00 76.38 101 PRO A C 1
ATOM 804 O O . PRO A 1 101 ? 16.373 -21.222 -18.807 1.00 76.38 101 PRO A O 1
ATOM 807 N N . ALA A 1 102 ? 15.568 -20.887 -20.872 1.00 77.38 102 ALA A N 1
ATOM 808 C CA . ALA A 1 102 ? 15.943 -22.209 -21.371 1.00 77.38 102 ALA A CA 1
ATOM 809 C C . ALA A 1 102 ? 17.466 -22.429 -21.413 1.00 77.38 102 ALA A C 1
ATOM 811 O O . ALA A 1 102 ? 17.924 -23.567 -21.446 1.00 77.38 102 ALA A O 1
ATOM 812 N N . ARG A 1 103 ? 18.264 -21.353 -21.381 1.00 70.44 103 ARG A N 1
ATOM 813 C CA . ARG A 1 103 ? 19.736 -21.400 -21.437 1.00 70.44 103 ARG A CA 1
ATOM 814 C C . ARG A 1 103 ? 20.389 -21.481 -20.055 1.00 70.44 103 ARG A C 1
ATOM 816 O O . ARG A 1 103 ? 21.519 -21.027 -19.880 1.00 70.44 103 ARG A O 1
ATOM 823 N N . GLN A 1 104 ? 19.655 -21.961 -19.055 1.00 76.00 104 GLN A N 1
ATOM 824 C CA . GLN A 1 104 ? 20.140 -22.066 -17.683 1.00 76.00 104 GLN A CA 1
ATOM 825 C C . GLN A 1 104 ? 21.154 -23.199 -17.537 1.00 76.00 104 GLN A C 1
ATOM 827 O O . GLN A 1 104 ? 20.916 -24.327 -17.959 1.00 76.00 104 GLN A O 1
ATOM 832 N N . SER A 1 105 ? 22.266 -22.898 -16.868 1.00 72.56 105 SER A N 1
ATOM 833 C CA . SER A 1 105 ? 23.269 -23.879 -16.457 1.00 72.56 105 SER A CA 1
ATOM 834 C C . SER A 1 105 ? 23.478 -23.803 -14.944 1.00 72.56 105 SER A C 1
ATOM 836 O O . SER A 1 105 ? 23.279 -22.753 -14.332 1.00 72.56 105 SER A O 1
ATOM 838 N N . VAL A 1 106 ? 23.903 -24.907 -14.324 1.00 71.69 106 VAL A N 1
ATOM 839 C CA . VAL A 1 106 ? 24.176 -24.983 -12.876 1.00 71.69 106 VAL A CA 1
ATOM 840 C C . VAL A 1 106 ? 25.258 -23.973 -12.463 1.00 71.69 106 VAL A C 1
ATOM 842 O O . VAL A 1 106 ? 25.207 -23.420 -11.367 1.00 71.69 106 VAL A O 1
ATOM 845 N N . GLN A 1 107 ? 26.203 -23.673 -13.357 1.00 76.00 107 GLN A N 1
ATOM 846 C CA . GLN A 1 107 ? 27.283 -22.705 -13.142 1.00 76.00 107 GLN A CA 1
ATOM 847 C C . GLN A 1 107 ? 26.878 -21.253 -13.460 1.00 76.00 107 GLN A C 1
ATOM 849 O O . GLN A 1 107 ? 27.607 -20.322 -13.113 1.00 76.00 107 GLN A O 1
ATOM 854 N N . ASN A 1 108 ? 25.729 -21.037 -14.108 1.00 78.50 108 ASN A N 1
ATOM 855 C CA . ASN A 1 108 ? 25.234 -19.717 -14.494 1.00 78.50 108 ASN A CA 1
ATOM 856 C C . ASN A 1 108 ? 23.728 -19.614 -14.184 1.00 78.50 108 ASN A C 1
ATOM 858 O O . ASN A 1 108 ? 22.905 -19.836 -15.078 1.00 78.50 108 ASN A O 1
ATOM 862 N N . PRO A 1 109 ? 23.351 -19.323 -12.923 1.00 79.81 109 PRO A N 1
ATOM 863 C CA . PRO A 1 109 ? 21.950 -19.170 -12.544 1.00 79.81 109 PRO A CA 1
ATOM 864 C C . PRO A 1 109 ? 21.313 -17.975 -13.262 1.00 79.81 109 PRO A C 1
ATOM 866 O O . PRO A 1 109 ? 21.972 -16.966 -13.524 1.00 79.81 109 PRO A O 1
ATOM 869 N N . VAL A 1 110 ? 20.023 -18.096 -13.583 1.00 78.31 110 VAL A N 1
ATOM 870 C CA . VAL A 1 110 ? 19.276 -17.061 -14.312 1.00 78.31 110 VAL A CA 1
ATOM 871 C C . VAL A 1 110 ? 19.152 -15.809 -13.432 1.00 78.31 110 VAL A C 1
ATOM 873 O O . VAL A 1 110 ? 18.765 -15.931 -12.267 1.00 78.31 110 VAL A O 1
ATOM 876 N N . PRO A 1 111 ? 19.484 -14.609 -13.948 1.00 84.69 111 PRO A N 1
ATOM 877 C CA . PRO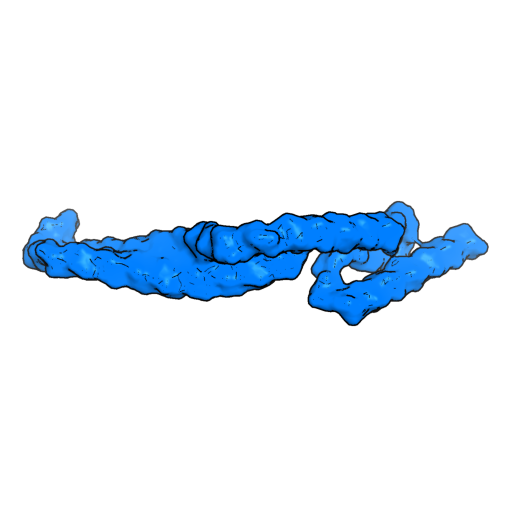 A 1 111 ? 19.246 -13.356 -13.239 1.00 84.69 111 PRO A CA 1
ATOM 878 C C . PRO A 1 111 ? 17.741 -13.081 -13.099 1.00 84.69 111 PRO A C 1
ATOM 880 O O . PRO A 1 111 ? 16.912 -13.801 -13.647 1.00 84.69 111 PRO A O 1
ATOM 883 N N . ASP A 1 112 ? 17.379 -12.004 -12.399 1.00 85.06 112 ASP A N 1
ATOM 884 C CA . ASP A 1 112 ? 15.986 -11.554 -12.260 1.00 85.06 112 ASP A CA 1
ATOM 885 C C . ASP A 1 112 ? 15.284 -11.482 -13.633 1.00 85.06 112 ASP A C 1
ATOM 887 O O . ASP A 1 112 ? 15.582 -10.611 -14.456 1.00 85.06 112 ASP A O 1
ATOM 891 N N . TYR A 1 113 ? 14.386 -12.434 -13.900 1.00 84.50 113 TYR A N 1
ATOM 892 C CA . TYR A 1 113 ? 13.749 -12.619 -15.207 1.00 84.50 113 TYR A CA 1
ATOM 893 C C . TYR A 1 113 ? 12.640 -11.592 -15.468 1.00 84.50 113 TYR A C 1
ATOM 895 O O . TYR A 1 113 ? 12.442 -11.157 -16.606 1.00 84.50 113 TYR A O 1
ATOM 903 N N . TYR A 1 114 ? 11.926 -11.191 -14.415 1.00 81.75 114 TYR A N 1
ATOM 904 C CA . TYR A 1 114 ? 10.784 -10.279 -14.503 1.00 81.75 114 TYR A CA 1
ATOM 905 C C . TYR A 1 114 ? 11.158 -8.820 -14.222 1.00 81.75 114 TYR A C 1
ATOM 907 O O . TYR A 1 114 ? 10.350 -7.926 -14.477 1.00 81.75 114 TYR A O 1
ATOM 915 N N . GLY A 1 115 ? 12.378 -8.561 -13.747 1.00 84.75 115 GLY A N 1
ATOM 916 C CA . GLY A 1 115 ? 12.809 -7.225 -13.349 1.00 84.75 115 GLY A CA 1
ATOM 917 C C . GLY A 1 115 ? 12.094 -6.753 -12.084 1.00 84.75 115 GLY A C 1
ATOM 918 O O . GLY A 1 115 ? 11.786 -5.566 -11.965 1.00 84.75 115 GLY A O 1
ATOM 919 N N . GLU A 1 116 ? 11.814 -7.671 -11.157 1.00 83.00 116 GLU A N 1
ATOM 920 C CA . GLU A 1 116 ? 11.135 -7.393 -9.885 1.00 83.00 116 GLU A CA 1
ATOM 921 C C . GLU A 1 116 ? 11.865 -6.309 -9.088 1.00 83.00 116 GLU A C 1
ATOM 923 O O . GLU A 1 116 ? 11.233 -5.445 -8.480 1.00 83.00 116 GLU A O 1
ATOM 928 N N . ASN A 1 117 ? 13.198 -6.288 -9.175 1.00 84.00 117 ASN A N 1
ATOM 929 C CA . ASN A 1 117 ? 14.050 -5.383 -8.405 1.00 84.00 117 ASN A CA 1
ATOM 930 C C . ASN A 1 117 ? 14.328 -4.028 -9.088 1.00 84.00 117 ASN A C 1
ATOM 932 O O . ASN A 1 117 ? 15.223 -3.270 -8.688 1.00 84.00 117 ASN A O 1
ATOM 936 N N . VAL A 1 118 ? 13.591 -3.687 -10.149 1.00 87.62 118 VAL A N 1
ATOM 937 C CA . VAL A 1 118 ? 13.816 -2.451 -10.910 1.00 87.62 118 VAL A CA 1
ATOM 938 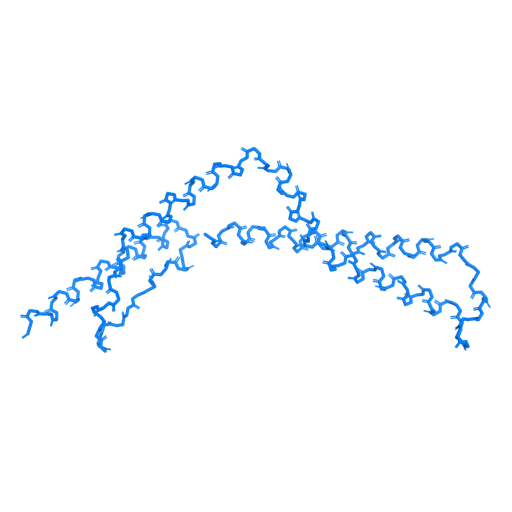C C . VAL A 1 118 ? 13.026 -1.274 -10.317 1.00 87.62 118 VAL A C 1
ATOM 940 O O . VAL A 1 118 ? 12.004 -0.851 -10.852 1.00 87.62 118 VAL A O 1
ATOM 943 N N . TYR A 1 119 ? 13.558 -0.699 -9.230 1.00 83.12 119 TYR A N 1
ATOM 944 C CA . TYR A 1 119 ? 13.000 0.475 -8.522 1.00 83.12 119 TYR A CA 1
ATOM 945 C C . TYR A 1 119 ? 13.631 1.834 -8.876 1.00 83.12 119 TYR A C 1
ATOM 947 O O . TYR A 1 119 ? 13.213 2.873 -8.373 1.00 83.12 119 TYR A O 1
ATOM 955 N N . SER A 1 120 ? 14.625 1.882 -9.765 1.00 88.69 120 SER A N 1
ATOM 956 C CA . SER A 1 120 ? 15.138 3.146 -10.296 1.00 88.69 120 SER A CA 1
ATOM 957 C C . SER A 1 120 ? 15.774 2.979 -11.675 1.00 88.69 120 SER A C 1
ATOM 959 O O . SER A 1 120 ? 16.013 1.871 -12.155 1.00 88.69 120 SER A O 1
ATOM 961 N N . LEU A 1 121 ? 16.145 4.095 -12.310 1.00 89.50 121 LEU A N 1
ATOM 962 C CA . LEU A 1 121 ? 16.964 4.056 -13.527 1.00 89.50 121 LEU A CA 1
ATOM 963 C C . LEU A 1 121 ? 18.343 3.424 -13.289 1.00 89.50 121 LEU A C 1
ATOM 965 O O . LEU A 1 121 ? 18.918 2.842 -14.208 1.00 89.50 121 LEU A O 1
ATOM 969 N N . GLN A 1 122 ? 18.892 3.550 -12.078 1.00 91.38 122 GLN A N 1
ATOM 970 C CA . GLN A 1 122 ? 20.185 2.961 -11.735 1.00 91.38 122 GLN A CA 1
ATOM 971 C C . GLN A 1 122 ? 20.077 1.437 -11.667 1.00 91.38 122 GLN A C 1
ATOM 973 O O . GLN A 1 122 ? 20.854 0.749 -12.332 1.00 91.38 122 GLN A O 1
ATOM 978 N N . THR A 1 123 ? 19.068 0.923 -10.957 1.00 91.19 123 THR A N 1
ATOM 979 C CA . THR A 1 123 ? 18.811 -0.522 -10.872 1.00 91.19 123 THR A CA 1
ATOM 980 C C . THR A 1 123 ? 18.390 -1.093 -12.223 1.00 91.19 123 THR A C 1
ATOM 982 O O . THR A 1 123 ? 18.820 -2.184 -12.571 1.00 91.19 123 THR A O 1
ATOM 985 N N . TYR A 1 124 ? 17.670 -0.332 -13.056 1.00 92.56 124 TYR A N 1
ATOM 986 C CA . TYR A 1 124 ? 17.362 -0.737 -14.432 1.00 92.56 124 TYR A CA 1
ATOM 987 C C . TYR A 1 124 ? 18.624 -0.922 -15.286 1.00 92.56 124 TYR A C 1
ATOM 989 O O . TYR A 1 124 ? 18.771 -1.916 -15.993 1.00 92.56 124 TYR A O 1
ATOM 997 N N . ARG A 1 125 ? 19.573 0.020 -15.216 1.00 93.88 125 ARG A N 1
ATOM 998 C CA . ARG A 1 125 ? 20.849 -0.102 -15.943 1.00 93.88 125 ARG A CA 1
ATOM 999 C C . ARG A 1 125 ? 21.676 -1.275 -15.439 1.00 93.88 125 ARG A C 1
ATOM 1001 O O . ARG A 1 125 ? 22.343 -1.917 -16.243 1.00 93.88 125 ARG A O 1
ATOM 1008 N N . GLN A 1 126 ? 21.665 -1.523 -14.133 1.00 93.50 126 GLN A N 1
ATOM 1009 C CA . GLN A 1 126 ? 22.325 -2.685 -13.550 1.00 93.50 126 GLN A CA 1
ATOM 1010 C C . GLN A 1 126 ? 21.692 -3.978 -14.062 1.00 93.50 126 GLN A C 1
ATOM 1012 O O . GLN A 1 126 ? 22.400 -4.791 -14.645 1.00 93.50 126 GLN A O 1
ATOM 1017 N N . TRP A 1 127 ? 20.365 -4.076 -14.003 1.00 94.12 127 TRP A N 1
ATOM 1018 C CA . TRP A 1 127 ? 19.609 -5.204 -14.532 1.00 94.12 127 TRP A CA 1
ATOM 1019 C C . TRP A 1 127 ? 19.959 -5.492 -15.999 1.00 94.12 127 TRP A C 1
ATOM 1021 O O . TRP A 1 127 ? 20.282 -6.625 -16.340 1.00 94.12 127 TRP A O 1
ATOM 1031 N N . LEU A 1 128 ? 20.029 -4.470 -16.863 1.00 94.06 128 LEU A N 1
ATOM 1032 C CA . LEU A 1 128 ? 20.452 -4.647 -18.261 1.00 94.06 128 LEU A CA 1
ATOM 1033 C C . LEU A 1 128 ? 21.870 -5.231 -18.404 1.00 94.06 128 LEU A C 1
ATOM 1035 O O . LEU A 1 128 ? 22.118 -6.031 -19.308 1.00 94.06 128 LEU A O 1
ATOM 1039 N N . ARG A 1 129 ? 22.813 -4.839 -17.537 1.00 93.69 129 ARG A N 1
ATOM 1040 C CA . ARG A 1 129 ? 24.173 -5.407 -17.540 1.00 93.69 129 ARG A CA 1
ATOM 1041 C C . ARG A 1 129 ? 24.175 -6.856 -17.073 1.00 93.69 129 ARG A C 1
ATOM 1043 O O . ARG A 1 129 ? 24.931 -7.651 -17.630 1.00 93.69 129 ARG A O 1
ATOM 1050 N N . ASP A 1 130 ? 23.334 -7.196 -16.105 1.00 92.12 130 ASP A N 1
ATOM 1051 C CA . ASP A 1 130 ? 23.215 -8.557 -15.586 1.00 92.12 130 ASP A CA 1
ATOM 1052 C C . ASP A 1 130 ? 22.656 -9.493 -16.668 1.00 92.12 130 ASP A C 1
ATOM 1054 O O . ASP A 1 130 ? 23.257 -10.532 -16.950 1.00 92.12 130 ASP A O 1
ATOM 1058 N N . GLN A 1 131 ? 21.608 -9.063 -17.386 1.00 91.44 131 GLN A N 1
ATOM 1059 C CA . GLN A 1 131 ? 21.071 -9.787 -18.548 1.00 91.44 131 GLN A CA 1
ATOM 1060 C C . GLN A 1 131 ? 22.136 -9.973 -19.650 1.00 91.44 131 GLN A C 1
ATOM 1062 O O . GLN A 1 131 ? 22.317 -11.067 -20.187 1.00 91.44 131 GLN A O 1
ATOM 1067 N N . ALA A 1 132 ? 22.894 -8.919 -19.977 1.00 90.75 132 ALA A N 1
ATOM 1068 C CA . ALA A 1 132 ? 23.946 -8.986 -20.995 1.00 90.75 132 ALA A CA 1
ATOM 1069 C C . ALA A 1 132 ? 25.108 -9.910 -20.589 1.00 90.75 132 ALA A C 1
ATOM 1071 O O . ALA A 1 132 ? 25.631 -10.655 -21.420 1.00 90.75 132 ALA A O 1
ATOM 1072 N N . THR A 1 133 ? 25.509 -9.874 -19.317 1.00 90.19 133 THR A N 1
ATOM 1073 C CA . THR A 1 133 ? 26.571 -10.729 -18.772 1.00 90.19 133 THR A CA 1
ATOM 1074 C C . THR A 1 133 ? 26.150 -12.191 -18.802 1.00 90.19 133 THR A C 1
ATOM 1076 O O . THR A 1 133 ? 26.939 -13.040 -19.215 1.00 90.19 133 THR A O 1
ATOM 1079 N N . TYR A 1 134 ? 24.900 -12.478 -18.439 1.00 88.81 134 TYR A N 1
ATOM 1080 C CA . TYR A 1 134 ? 24.348 -13.821 -18.533 1.00 88.81 134 TYR A CA 1
ATOM 1081 C C . TYR A 1 134 ? 24.357 -14.338 -19.975 1.00 88.81 134 TYR A C 1
ATOM 1083 O O . TYR A 1 134 ? 24.862 -15.429 -20.221 1.00 88.81 134 TYR A O 1
ATOM 1091 N N . ASN A 1 135 ? 23.868 -13.549 -20.940 1.00 87.12 135 ASN A N 1
ATOM 1092 C CA . ASN A 1 135 ? 23.837 -13.959 -22.348 1.00 87.12 135 ASN A CA 1
ATOM 1093 C C . ASN A 1 135 ? 25.237 -14.254 -22.905 1.00 87.12 135 ASN A C 1
ATOM 1095 O O . ASN A 1 135 ? 25.407 -15.203 -23.666 1.00 87.12 135 ASN A O 1
ATOM 1099 N N . ARG A 1 136 ? 26.252 -13.476 -22.502 1.00 86.62 136 ARG A N 1
ATOM 1100 C CA . ARG A 1 136 ? 27.650 -13.740 -22.879 1.00 86.62 136 ARG A CA 1
ATOM 1101 C C . ARG A 1 136 ? 28.155 -15.061 -22.308 1.00 86.62 136 ARG A C 1
ATOM 1103 O O . ARG A 1 136 ? 28.769 -15.827 -23.038 1.00 86.62 136 ARG A O 1
ATOM 1110 N N . LYS A 1 137 ? 27.889 -15.328 -21.027 1.00 85.81 137 LYS A N 1
ATOM 1111 C CA . LYS A 1 137 ? 28.279 -16.588 -20.378 1.00 85.81 137 LYS A CA 1
ATOM 1112 C C . LYS A 1 137 ? 27.579 -17.791 -21.007 1.00 85.81 137 LYS A C 1
ATOM 1114 O O . LYS A 1 137 ? 28.241 -18.782 -21.277 1.00 85.81 137 LYS A O 1
ATOM 1119 N N . ALA A 1 138 ? 26.282 -17.670 -21.290 1.00 83.81 138 ALA A N 1
ATOM 1120 C CA . ALA A 1 138 ? 25.498 -18.718 -21.937 1.00 83.81 138 ALA A CA 1
ATOM 1121 C C . ALA A 1 138 ? 26.030 -19.053 -23.340 1.00 83.81 138 ALA A C 1
ATOM 1123 O O . ALA A 1 138 ? 26.150 -20.222 -23.686 1.00 83.81 138 ALA A O 1
ATOM 1124 N N . TYR A 1 139 ? 26.404 -18.035 -24.124 1.00 82.06 139 TYR A N 1
ATOM 1125 C CA . TYR A 1 139 ? 27.011 -18.246 -25.439 1.00 82.06 139 TYR A CA 1
ATOM 1126 C C . TYR A 1 139 ? 28.383 -18.925 -25.347 1.00 82.06 139 TYR A C 1
ATOM 1128 O O . TYR A 1 139 ? 28.683 -19.806 -26.143 1.00 82.06 139 TYR A O 1
ATOM 1136 N N . LEU A 1 140 ? 29.228 -18.529 -24.390 1.00 80.75 140 LEU A N 1
ATOM 1137 C CA . LEU A 1 140 ? 30.539 -19.159 -24.207 1.00 80.75 140 LEU A CA 1
ATOM 1138 C C . LEU A 1 140 ? 30.400 -20.645 -23.857 1.00 80.75 140 LEU A C 1
ATOM 1140 O O . LEU A 1 140 ? 31.039 -21.463 -24.500 1.00 80.75 140 LEU A O 1
ATOM 1144 N N . SER A 1 141 ? 29.504 -20.996 -22.930 1.00 75.00 141 SER A N 1
ATOM 1145 C CA . SER A 1 141 ? 29.291 -22.393 -22.525 1.00 75.00 141 SER A CA 1
ATOM 1146 C C . SER A 1 141 ? 28.696 -23.298 -23.606 1.00 75.00 141 SER A C 1
ATOM 1148 O O . SER A 1 141 ? 28.755 -24.510 -23.466 1.00 75.00 141 SER A O 1
ATOM 1150 N N . GLU A 1 142 ? 28.066 -22.739 -24.643 1.00 74.12 142 GLU A N 1
ATOM 1151 C CA . GLU A 1 142 ? 27.536 -23.520 -25.772 1.00 74.12 142 GLU A CA 1
ATOM 1152 C C . GLU A 1 142 ? 28.626 -23.862 -26.805 1.00 74.12 142 GLU A C 1
ATOM 1154 O O . GLU A 1 142 ? 28.474 -24.814 -27.565 1.00 74.12 142 GLU A O 1
ATOM 1159 N N . ASN A 1 143 ? 29.718 -23.088 -26.842 1.00 72.06 143 ASN A N 1
ATOM 1160 C CA . ASN A 1 143 ? 30.806 -23.235 -27.817 1.00 72.06 143 ASN A CA 1
ATOM 1161 C C . ASN A 1 143 ? 32.061 -23.934 -27.256 1.00 72.06 143 ASN A C 1
ATOM 1163 O O . ASN A 1 143 ? 33.039 -24.078 -27.992 1.00 72.06 143 ASN A O 1
ATOM 1167 N N . GLU A 1 144 ? 32.056 -24.309 -25.975 1.00 62.12 144 GLU A N 1
ATOM 1168 C CA . GLU A 1 144 ? 33.081 -25.138 -25.317 1.00 62.12 144 GLU A CA 1
ATOM 1169 C C . GLU A 1 144 ? 32.691 -26.621 -25.362 1.00 62.12 144 GLU A C 1
ATOM 1171 O O . GLU A 1 144 ? 33.594 -27.449 -25.626 1.00 62.12 144 GLU A O 1
#

Organism: Wallemia mellicola (strain ATCC MYA-4683 / CBS 633.66) (NCBI:txid671144)

Foldseek 3Di:
DPPVVVVLVVLLVVQLVVLLVCQLVVLLVVLVVDDQQDQDPNHGSVVVSNVRSNVSSVVSNVCRSVVSSVVVCVVCVVCVVVVVVVVVVVQVVLVVQFADCVLDDPVQHGDDRRLPVCPDPVSVVVSSVSSVVSVVVSVVVVVD

Radius of gyration: 26.48 Å; chains: 1; bounding box: 62×38×60 Å

Sequence (144 aa):
MTYTNEIIDRYDNIASIPTTLTGFFGGASYFSTLDPGQIIFGIEAVWVYSFASVSCGALGWLTGPTLGTAVWKFLHKAKLPEYEIKERVFYHHIMKNRVDPARQSVQNPVPDYYGENVYSLQTYRQWLRDQATYNRKAYLSENE

Secondary structure (DSSP, 8-state):
-HHHHHHHHHHHHHHHHHHHHHHHHHHHHHHTTS-TT-EETTEEHHHHHHHHHHHHHHHHHHHHHHHHHHHHHHHHTTTHHHHHHHHHHHHHHHHHHPPPGGG-BTTB----SS-TT--SHHHHHHHHHHHHHHHHHHHHHH--

pLDDT: mean 83.04, std 8.41, range [47.91, 94.12]

InterPro domains:
  IPR013875 Mitochondrial import protein Pam17 [PF08566] (10-138)
  IPR013875 Mitochondrial import protein Pam17 [PTHR28021] (10-138)